Protein AF-A0A8J9SLB1-F1 (afdb_monomer_lite)

Foldseek 3Di:
DDDDDDDDPPVVVVVVVVVPVPPDDDPDPPPDPDDDDFDDDPVPVVVSVVVSVVVCVVVCVVVVVVVVVDDDDPVVVVVVVVVVVVVVVVVVVVVVVVVVVVVVVVVVD

Sequence (109 aa):
MLHVRRQLPALLARLESSLTASTAQAWETVQKREKITVPVIHNQVDKAMKTLSRKLVAGQMLKEWKKRAYFVRPAEQRVLDQKETEKRLAKKRFKATMNAIMARRAQGY

Structure (mmCIF, N/CA/C/O backbone):
data_AF-A0A8J9SLB1-F1
#
_entry.id   AF-A0A8J9SLB1-F1
#
loop_
_atom_site.group_PDB
_atom_site.id
_atom_site.type_symbol
_atom_site.label_atom_id
_atom_site.label_alt_id
_atom_site.label_comp_id
_atom_site.label_asym_id
_atom_site.label_entity_id
_atom_site.label_seq_id
_atom_site.pdbx_PDB_ins_code
_atom_site.Cartn_x
_atom_site.Cartn_y
_atom_site.Cartn_z
_atom_site.occupancy
_atom_site.B_iso_or_equiv
_atom_site.auth_seq_id
_atom_site.auth_comp_id
_atom_site.auth_asym_id
_atom_site.auth_atom_id
_atom_site.pdbx_PDB_model_num
ATOM 1 N N . MET A 1 1 ? 77.945 1.978 28.311 1.00 41.47 1 MET A N 1
ATOM 2 C CA . MET A 1 1 ? 77.444 0.954 27.373 1.00 41.47 1 MET A CA 1
ATOM 3 C C . MET A 1 1 ? 76.209 1.508 26.684 1.00 41.47 1 MET A C 1
ATOM 5 O O . MET A 1 1 ? 75.267 1.893 27.359 1.00 41.47 1 MET A O 1
ATOM 9 N N . LEU A 1 2 ? 76.306 1.675 25.365 1.00 51.19 2 LEU A N 1
ATOM 10 C CA . LEU A 1 2 ? 75.262 2.173 24.462 1.00 51.19 2 LEU A CA 1
ATOM 11 C C . LEU A 1 2 ? 74.242 1.056 24.158 1.00 51.19 2 LEU A C 1
ATOM 13 O O . LEU A 1 2 ? 74.470 -0.079 24.568 1.00 51.19 2 LEU A O 1
ATOM 17 N N . HIS A 1 3 ? 73.213 1.381 23.361 1.00 51.66 3 HIS A N 1
ATOM 18 C CA . HIS A 1 3 ? 72.069 0.555 22.915 1.00 51.66 3 HIS A CA 1
ATOM 19 C C . HIS A 1 3 ? 70.954 0.545 23.976 1.00 51.66 3 HIS A C 1
ATOM 21 O O . HIS A 1 3 ? 71.130 -0.005 25.046 1.00 51.66 3 HIS A O 1
ATOM 27 N N . VAL A 1 4 ? 69.822 1.235 23.803 1.00 54.81 4 VAL A N 1
ATOM 28 C CA . VAL A 1 4 ? 68.747 0.850 22.877 1.00 54.81 4 VAL A CA 1
ATOM 29 C C . VAL A 1 4 ? 68.005 2.101 22.372 1.00 54.81 4 VAL A C 1
ATOM 31 O O . VAL A 1 4 ? 67.021 2.557 22.944 1.00 54.81 4 VAL A O 1
ATOM 34 N N . ARG A 1 5 ? 68.462 2.668 21.253 1.00 56.09 5 ARG A N 1
ATOM 35 C CA . ARG A 1 5 ? 67.586 3.385 20.312 1.00 56.09 5 ARG A CA 1
ATOM 36 C C . ARG A 1 5 ? 67.312 2.415 19.170 1.00 56.09 5 ARG A C 1
ATOM 38 O O . ARG A 1 5 ? 68.269 1.810 18.697 1.00 56.09 5 ARG A O 1
ATOM 45 N N . ARG A 1 6 ? 66.057 2.373 18.702 1.00 56.69 6 ARG A N 1
ATOM 46 C CA . ARG A 1 6 ? 65.532 1.768 17.449 1.00 56.69 6 ARG A CA 1
ATOM 47 C C . ARG A 1 6 ? 64.540 0.624 17.673 1.00 56.69 6 ARG A C 1
ATOM 49 O O . ARG A 1 6 ? 64.841 -0.515 17.355 1.00 56.69 6 ARG A O 1
ATOM 56 N N . GLN A 1 7 ? 63.321 0.952 18.094 1.00 53.72 7 GLN A N 1
ATOM 57 C CA . GLN A 1 7 ? 62.123 0.198 17.693 1.00 53.72 7 GLN A CA 1
ATOM 58 C C . GLN A 1 7 ? 60.931 1.155 17.549 1.00 53.72 7 GLN A C 1
ATOM 60 O O . GLN A 1 7 ? 59.961 1.078 18.287 1.00 53.72 7 GLN A O 1
ATOM 65 N N . LEU A 1 8 ? 61.021 2.116 16.626 1.00 56.38 8 LEU A N 1
ATOM 66 C CA . LEU A 1 8 ? 59.887 2.973 16.249 1.00 56.38 8 LEU A CA 1
ATOM 67 C C . LEU A 1 8 ? 59.505 3.006 14.746 1.00 56.38 8 LEU A C 1
ATOM 69 O O . LEU A 1 8 ? 58.616 3.785 14.425 1.00 56.38 8 LEU A O 1
ATOM 73 N N . PRO A 1 9 ? 60.050 2.193 13.807 1.00 57.16 9 PRO A N 1
ATOM 74 C CA . PRO A 1 9 ? 59.539 2.215 12.428 1.00 57.16 9 PRO A CA 1
ATOM 75 C C . PRO A 1 9 ? 58.468 1.147 12.125 1.00 57.16 9 PRO A C 1
ATOM 77 O O . PRO A 1 9 ? 57.661 1.334 11.222 1.00 57.16 9 PRO A O 1
ATOM 80 N N . ALA A 1 10 ? 58.408 0.033 12.868 1.00 55.78 10 ALA A N 1
ATOM 81 C CA . ALA A 1 10 ? 57.552 -1.106 12.497 1.00 55.78 10 ALA A CA 1
ATOM 82 C C . ALA A 1 10 ? 56.058 -0.913 12.828 1.00 55.78 10 ALA A C 1
ATOM 84 O O . ALA A 1 10 ? 55.194 -1.447 12.135 1.00 55.78 10 ALA A O 1
ATOM 85 N N . LEU A 1 11 ? 55.742 -0.141 13.874 1.00 52.75 11 LEU A N 1
ATOM 86 C CA . LEU A 1 11 ?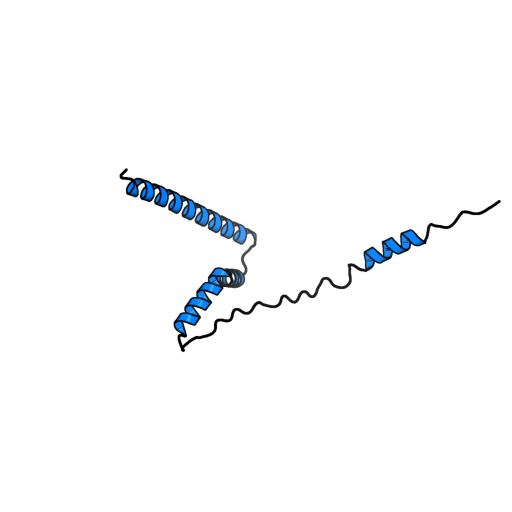 54.354 0.109 14.283 1.00 52.75 11 LEU A CA 1
ATOM 87 C C . LEU A 1 11 ? 53.648 1.130 13.380 1.00 52.75 11 LEU A C 1
ATOM 89 O O . LEU A 1 11 ? 52.446 1.011 13.162 1.00 52.75 11 LEU A O 1
ATOM 93 N N . LEU A 1 12 ? 54.392 2.080 12.805 1.00 54.31 12 LEU A N 1
ATOM 94 C CA . LEU A 1 12 ? 53.841 3.082 11.887 1.00 54.31 12 LEU A CA 1
ATOM 95 C C . LEU A 1 12 ? 53.527 2.482 10.507 1.00 54.31 12 LEU A C 1
ATOM 97 O O . LEU A 1 12 ? 52.450 2.723 9.972 1.00 54.31 12 LEU A O 1
ATOM 101 N N . ALA A 1 13 ? 54.372 1.581 9.993 1.00 55.34 13 ALA A N 1
ATOM 102 C CA . ALA A 1 13 ? 54.118 0.890 8.721 1.00 55.34 13 ALA A CA 1
ATOM 103 C C . ALA A 1 13 ? 52.859 -0.009 8.747 1.00 55.34 13 ALA A C 1
ATOM 105 O O . ALA A 1 13 ? 52.192 -0.217 7.729 1.00 55.34 13 ALA A O 1
ATOM 106 N N . ARG A 1 14 ? 52.491 -0.532 9.925 1.00 53.44 14 ARG A N 1
ATOM 107 C CA . ARG A 1 14 ? 51.278 -1.347 10.113 1.00 53.44 14 ARG A CA 1
ATOM 108 C C . ARG A 1 14 ? 49.995 -0.507 10.181 1.00 53.44 14 ARG A C 1
ATOM 110 O O . ARG A 1 14 ? 48.919 -1.027 9.901 1.00 53.44 14 ARG A O 1
ATOM 117 N N . LEU A 1 15 ? 50.106 0.775 10.536 1.00 53.88 15 LEU A N 1
ATOM 118 C CA . LEU A 1 15 ? 48.989 1.725 10.529 1.00 53.88 15 LEU A CA 1
ATOM 119 C C . LEU A 1 15 ? 48.732 2.301 9.129 1.00 53.88 15 LEU A C 1
ATOM 121 O O . LEU A 1 15 ? 47.583 2.516 8.762 1.00 53.88 15 LEU A O 1
ATOM 125 N N . GLU A 1 16 ? 49.767 2.487 8.310 1.00 54.00 16 GLU A N 1
ATOM 126 C CA . GLU A 1 16 ? 49.607 3.008 6.940 1.00 54.00 16 GLU A CA 1
ATOM 127 C C . GLU A 1 16 ? 49.048 1.961 5.956 1.00 54.00 16 GLU A C 1
ATOM 129 O O . GLU A 1 16 ? 48.289 2.283 5.036 1.00 54.00 16 GLU A O 1
ATOM 134 N N . SER A 1 17 ? 49.351 0.680 6.179 1.00 55.78 17 SER A N 1
ATOM 135 C CA . SER A 1 17 ? 48.858 -0.430 5.348 1.00 55.78 17 SER A CA 1
ATOM 136 C C . SER A 1 17 ? 47.380 -0.772 5.581 1.00 55.78 17 SER A C 1
ATOM 138 O O . SER A 1 17 ? 46.719 -1.273 4.674 1.00 55.78 17 SER A O 1
ATOM 140 N N . SER A 1 18 ? 46.818 -0.464 6.755 1.00 54.16 18 SER A N 1
ATOM 141 C CA . SER A 1 18 ? 45.385 -0.668 7.026 1.00 54.16 18 SER A CA 1
ATOM 142 C C . SER A 1 18 ? 44.502 0.457 6.473 1.00 54.16 18 SER A C 1
ATOM 144 O O . SER A 1 18 ? 43.332 0.221 6.174 1.00 54.16 18 SER A O 1
ATOM 146 N N . LEU A 1 19 ? 45.056 1.659 6.280 1.00 54.94 19 LEU A N 1
ATOM 147 C CA . LEU A 1 19 ? 44.336 2.811 5.724 1.00 54.94 19 LEU A CA 1
ATOM 148 C C . LEU A 1 19 ? 44.215 2.762 4.193 1.00 54.94 19 LEU A C 1
ATOM 150 O O . LEU A 1 19 ? 43.253 3.290 3.639 1.00 54.94 19 LEU A O 1
ATOM 154 N N . THR A 1 20 ? 45.146 2.101 3.502 1.00 55.53 20 THR A N 1
ATOM 155 C CA . THR A 1 20 ? 45.168 2.016 2.029 1.00 55.53 20 THR A CA 1
ATOM 156 C C . THR A 1 20 ? 44.416 0.808 1.460 1.00 55.53 20 THR A C 1
ATOM 158 O O . THR A 1 20 ? 44.026 0.828 0.297 1.00 55.53 20 THR A O 1
ATOM 161 N N . ALA A 1 21 ? 44.125 -0.217 2.269 1.00 53.88 21 ALA A N 1
ATOM 162 C CA . ALA A 1 21 ? 43.395 -1.408 1.817 1.00 53.88 21 ALA A CA 1
ATOM 163 C C . ALA A 1 21 ? 41.877 -1.186 1.618 1.00 53.88 21 ALA A C 1
ATOM 165 O O . ALA A 1 21 ? 41.206 -2.022 1.018 1.00 53.88 21 ALA A O 1
ATOM 166 N N . SER A 1 22 ? 41.321 -0.072 2.109 1.00 54.19 22 SER A N 1
ATOM 167 C CA . SER A 1 22 ? 39.869 0.188 2.106 1.00 54.19 22 SER A CA 1
ATOM 168 C C . SER A 1 22 ? 39.365 0.935 0.858 1.00 54.19 22 SER A C 1
ATOM 170 O O . SER A 1 22 ? 38.169 0.955 0.574 1.00 54.19 22 SER A O 1
ATOM 172 N N . THR A 1 23 ? 40.251 1.544 0.066 1.00 57.09 23 THR A N 1
ATOM 173 C CA . THR A 1 23 ? 39.853 2.462 -1.018 1.00 57.09 23 THR A CA 1
ATOM 174 C C . THR A 1 23 ? 39.656 1.812 -2.391 1.00 57.09 23 THR A C 1
ATOM 176 O O . THR A 1 23 ? 39.178 2.486 -3.301 1.00 57.09 23 THR A O 1
ATOM 179 N N . ALA A 1 24 ? 39.967 0.525 -2.580 1.00 53.75 24 ALA A N 1
ATOM 180 C CA . ALA A 1 24 ? 40.091 -0.032 -3.932 1.00 53.75 24 ALA A CA 1
ATOM 181 C C . ALA A 1 24 ? 38.847 -0.724 -4.531 1.00 53.75 24 ALA A C 1
ATOM 183 O O . ALA A 1 24 ? 38.860 -0.977 -5.732 1.00 53.75 24 ALA A O 1
ATOM 184 N N . GLN A 1 25 ? 37.764 -1.023 -3.794 1.00 56.75 25 GLN A N 1
ATOM 185 C CA . GLN A 1 25 ? 36.694 -1.889 -4.352 1.00 56.75 25 GLN A CA 1
ATOM 186 C C . GLN A 1 25 ? 35.266 -1.649 -3.821 1.00 56.75 25 GLN A C 1
ATOM 188 O O . GLN A 1 25 ? 34.494 -2.584 -3.632 1.00 56.75 25 GLN A O 1
ATOM 193 N N . ALA A 1 26 ? 34.856 -0.398 -3.605 1.00 53.53 26 ALA A N 1
ATOM 194 C CA . ALA A 1 26 ? 33.509 -0.111 -3.087 1.00 53.53 26 ALA A CA 1
ATOM 195 C C . ALA A 1 26 ? 32.388 0.022 -4.147 1.00 53.53 26 ALA A C 1
ATOM 197 O O . ALA A 1 26 ? 31.238 0.235 -3.765 1.00 53.53 26 ALA A O 1
ATOM 198 N N . TRP A 1 27 ? 32.662 -0.067 -5.457 1.00 66.25 27 TRP A N 1
ATOM 199 C CA . TRP A 1 27 ? 31.712 0.438 -6.469 1.00 66.25 27 TRP A CA 1
ATOM 200 C C . TRP A 1 27 ? 30.999 -0.592 -7.363 1.00 66.25 27 TRP A C 1
ATOM 202 O O . TRP A 1 27 ? 30.109 -0.195 -8.109 1.00 66.25 27 TRP A O 1
ATOM 212 N N . GLU A 1 28 ? 31.248 -1.899 -7.247 1.00 58.62 28 GLU A N 1
ATOM 213 C CA . GLU A 1 28 ? 30.539 -2.896 -8.075 1.00 58.62 28 GLU A CA 1
ATOM 214 C C . GLU A 1 28 ? 29.724 -3.892 -7.252 1.00 58.62 28 GLU A C 1
ATOM 216 O O . GLU A 1 28 ? 29.946 -5.099 -7.267 1.00 58.62 28 GLU A O 1
ATOM 221 N N . THR A 1 29 ? 28.689 -3.401 -6.573 1.00 64.44 29 THR A N 1
ATOM 222 C CA . THR A 1 29 ? 27.539 -4.265 -6.277 1.00 64.44 29 THR A CA 1
ATOM 223 C C . THR A 1 29 ? 26.525 -4.110 -7.402 1.00 64.44 29 THR A C 1
ATOM 225 O O . THR A 1 29 ? 25.553 -3.363 -7.306 1.00 64.44 29 THR A O 1
ATOM 228 N N . VAL A 1 30 ? 26.745 -4.821 -8.514 1.00 62.91 30 VAL A N 1
ATOM 229 C CA . VAL A 1 30 ? 25.700 -5.003 -9.530 1.00 62.91 30 VAL A CA 1
ATOM 230 C C . VAL A 1 30 ? 24.577 -5.792 -8.863 1.00 62.91 30 VAL A C 1
ATOM 232 O O . VAL A 1 30 ? 24.624 -7.018 -8.771 1.00 62.91 30 VAL A O 1
ATOM 235 N N . GLN A 1 31 ? 23.581 -5.086 -8.326 1.00 66.31 31 GLN A N 1
ATOM 236 C CA . GLN A 1 31 ? 22.448 -5.726 -7.674 1.00 66.31 31 GLN A CA 1
ATOM 237 C C . GLN A 1 31 ? 21.739 -6.625 -8.687 1.00 66.31 31 GLN A C 1
ATOM 239 O O . GLN A 1 31 ? 21.135 -6.162 -9.661 1.00 66.31 31 GLN A O 1
ATOM 244 N N . LYS A 1 32 ? 21.842 -7.937 -8.471 1.00 66.31 32 LYS A N 1
ATOM 245 C CA . LYS A 1 32 ? 21.182 -8.949 -9.288 1.00 66.31 32 LYS A CA 1
ATOM 246 C C . LYS A 1 32 ? 19.676 -8.724 -9.167 1.00 66.31 32 LYS A C 1
ATOM 248 O O . LYS A 1 32 ? 19.099 -8.953 -8.112 1.00 66.31 32 LYS A O 1
ATOM 253 N N . ARG A 1 33 ? 19.040 -8.241 -10.240 1.00 65.38 33 ARG A N 1
ATOM 254 C CA . ARG A 1 33 ? 17.584 -8.033 -10.268 1.00 65.38 33 ARG A CA 1
ATOM 255 C C . ARG A 1 33 ? 16.897 -9.373 -10.007 1.00 65.38 33 ARG A C 1
ATOM 257 O O . ARG A 1 33 ? 16.996 -10.281 -10.835 1.00 65.38 33 ARG A O 1
ATOM 264 N N . GLU A 1 34 ? 16.218 -9.496 -8.872 1.00 75.56 34 GLU A N 1
ATOM 265 C CA . GLU A 1 34 ? 15.415 -10.674 -8.560 1.00 75.56 34 GLU A CA 1
ATOM 266 C C . GLU A 1 34 ? 14.296 -10.807 -9.600 1.00 75.56 34 GLU A C 1
ATOM 268 O O . GLU A 1 34 ? 13.474 -9.906 -9.787 1.00 75.56 34 GLU A O 1
ATOM 273 N N . LYS A 1 35 ? 14.294 -11.919 -10.341 1.00 81.56 35 LYS A N 1
ATOM 274 C CA . LYS A 1 35 ? 13.266 -12.214 -11.343 1.00 81.56 35 LYS A CA 1
ATOM 275 C C . LYS A 1 35 ? 12.138 -12.987 -10.667 1.00 81.56 35 LYS A C 1
ATOM 277 O O . LYS A 1 35 ? 12.369 -14.061 -10.117 1.00 81.56 35 LYS A O 1
ATOM 282 N N . ILE A 1 36 ? 10.916 -12.462 -10.734 1.00 84.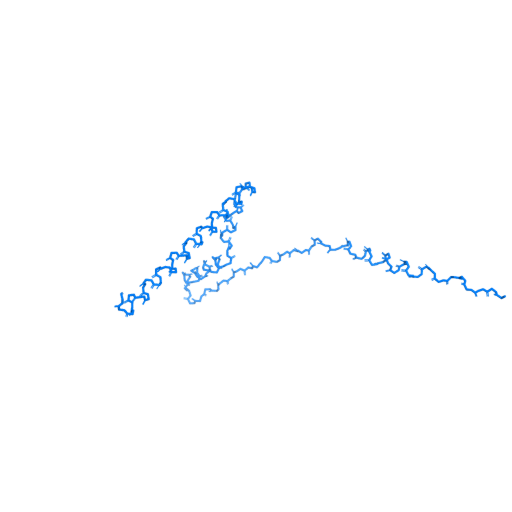62 36 ILE A N 1
ATOM 283 C CA . ILE A 1 36 ? 9.726 -13.162 -10.243 1.00 84.62 36 ILE A CA 1
ATOM 284 C C . ILE A 1 36 ? 9.166 -14.011 -11.381 1.00 84.62 36 ILE A C 1
ATOM 286 O O . ILE A 1 36 ? 8.597 -13.484 -12.334 1.00 84.62 36 ILE A O 1
ATOM 290 N N . THR A 1 37 ? 9.285 -15.329 -11.244 1.00 88.69 37 THR A N 1
ATOM 291 C CA . THR A 1 37 ? 8.722 -16.299 -12.189 1.00 88.69 37 THR A CA 1
ATOM 292 C C . THR A 1 37 ? 7.580 -17.067 -11.525 1.00 88.69 37 THR A C 1
ATOM 294 O O . THR A 1 37 ? 7.646 -17.427 -10.344 1.00 88.69 37 THR A O 1
ATOM 297 N N . VAL A 1 38 ? 6.503 -17.314 -12.271 1.00 90.19 38 VAL A N 1
ATOM 298 C CA . VAL A 1 38 ? 5.388 -18.171 -11.847 1.00 90.19 38 VAL A CA 1
ATOM 299 C C . VAL A 1 38 ? 5.156 -19.209 -12.944 1.00 90.19 38 VAL A C 1
ATOM 301 O O . VAL A 1 38 ? 4.830 -18.808 -14.061 1.00 90.19 38 VAL A O 1
ATOM 304 N N . PRO A 1 39 ? 5.332 -20.514 -12.667 1.00 91.31 39 PRO A N 1
ATOM 305 C CA . PRO A 1 39 ? 5.047 -21.546 -13.654 1.00 91.31 39 PRO A CA 1
ATOM 306 C C . PRO A 1 39 ? 3.539 -21.637 -13.909 1.00 91.31 39 PRO A C 1
ATOM 308 O O . PRO A 1 39 ? 2.729 -21.541 -12.980 1.00 91.31 39 PRO A O 1
ATOM 311 N N . VAL A 1 40 ? 3.165 -21.843 -15.171 1.00 94.69 40 VAL A N 1
ATOM 312 C CA . VAL A 1 40 ? 1.785 -22.152 -15.554 1.00 94.69 40 VAL A CA 1
ATOM 313 C C . VAL A 1 40 ? 1.591 -23.656 -15.406 1.00 94.69 40 VAL A C 1
ATOM 315 O O . VAL A 1 40 ? 2.262 -24.439 -16.069 1.00 94.69 40 VAL A O 1
ATOM 318 N N . ILE A 1 41 ? 0.685 -24.060 -14.519 1.00 92.56 41 ILE A N 1
ATOM 319 C CA . ILE A 1 41 ? 0.396 -25.472 -14.245 1.00 92.56 41 ILE A CA 1
ATOM 320 C C . ILE A 1 41 ? -0.960 -25.810 -14.874 1.00 92.56 41 ILE A C 1
ATOM 322 O O . ILE A 1 41 ? -1.915 -25.047 -14.713 1.00 92.56 41 ILE A O 1
ATOM 326 N N . HIS A 1 42 ? -1.048 -26.940 -15.581 1.00 92.50 42 HIS A N 1
ATOM 327 C CA . HIS A 1 42 ? -2.281 -27.433 -16.217 1.00 92.50 42 HIS A CA 1
ATOM 328 C C . HIS A 1 42 ? -2.942 -26.425 -17.181 1.00 92.50 42 HIS A C 1
ATOM 330 O O . HIS A 1 42 ? -4.163 -26.295 -17.191 1.00 92.50 42 HIS A O 1
ATOM 336 N N . ASN A 1 43 ? -2.151 -25.654 -17.941 1.00 90.31 43 ASN A N 1
ATOM 337 C CA . ASN A 1 43 ? -2.627 -24.582 -18.836 1.00 90.31 43 ASN A CA 1
ATOM 338 C C . ASN A 1 43 ? -3.518 -23.512 -18.171 1.00 90.31 43 ASN A C 1
ATOM 340 O O . ASN A 1 43 ? -4.185 -22.737 -18.852 1.00 90.31 43 ASN A O 1
ATOM 344 N N . GLN A 1 44 ? -3.506 -23.403 -16.839 1.00 93.81 44 GLN A N 1
ATOM 345 C CA . GLN A 1 44 ? -4.288 -22.397 -16.118 1.00 93.81 44 GLN A CA 1
ATOM 346 C C . GLN A 1 44 ? -3.556 -21.051 -16.090 1.00 93.81 44 GLN A C 1
ATOM 348 O O . GLN A 1 44 ? -3.024 -20.624 -15.058 1.00 93.81 44 GLN A O 1
ATOM 353 N N . VAL A 1 45 ? -3.538 -20.368 -17.234 1.00 93.19 45 VAL A N 1
ATOM 354 C CA . VAL A 1 45 ? -2.852 -19.079 -17.412 1.00 93.19 45 VAL A CA 1
ATOM 355 C C . VAL A 1 45 ? -3.425 -18.013 -16.477 1.00 93.19 45 VAL A C 1
ATOM 357 O O . VAL A 1 45 ? -2.671 -17.349 -15.768 1.00 93.19 45 VAL A O 1
ATOM 360 N N . ASP A 1 46 ? -4.750 -17.913 -16.359 1.00 94.31 46 ASP A N 1
ATOM 361 C CA . ASP A 1 46 ? -5.397 -16.906 -15.506 1.00 94.31 46 ASP A CA 1
ATOM 362 C C . ASP A 1 46 ? -5.001 -17.034 -14.033 1.00 94.31 46 ASP A C 1
ATOM 364 O O . ASP A 1 46 ? -4.802 -16.044 -13.321 1.00 94.31 46 ASP A O 1
ATOM 368 N N . LYS A 1 47 ? -4.857 -18.273 -13.552 1.00 93.50 47 LYS A N 1
ATOM 369 C CA . LYS A 1 47 ? -4.453 -18.552 -12.172 1.00 93.50 47 LYS A CA 1
ATOM 370 C C . LYS A 1 47 ? -2.992 -18.177 -11.941 1.00 93.50 47 LYS A C 1
ATOM 372 O O . LYS A 1 47 ? -2.669 -17.607 -10.890 1.00 93.50 47 LYS A O 1
ATOM 377 N N . ALA A 1 48 ? -2.126 -18.457 -12.912 1.00 93.81 48 ALA A N 1
ATOM 378 C CA . ALA A 1 48 ? -0.730 -18.041 -12.879 1.00 93.81 48 ALA A CA 1
ATOM 379 C C . ALA A 1 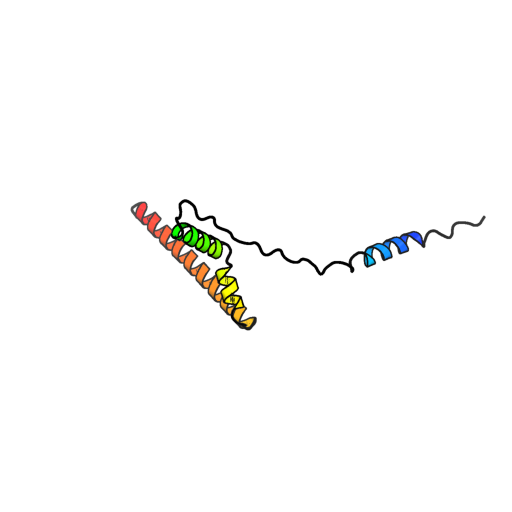48 ? -0.616 -16.508 -12.882 1.00 93.81 48 ALA A C 1
ATOM 381 O O . ALA A 1 48 ? 0.054 -15.954 -12.010 1.00 93.81 48 ALA A O 1
ATOM 382 N N . MET A 1 49 ? -1.370 -15.820 -13.745 1.00 93.94 49 MET A N 1
ATOM 383 C CA . MET A 1 49 ? -1.407 -14.356 -13.816 1.00 93.94 49 MET A CA 1
ATOM 384 C C . MET A 1 49 ? -1.901 -13.725 -12.512 1.00 93.94 49 MET A C 1
ATOM 386 O O . MET A 1 49 ? -1.226 -12.860 -11.958 1.00 93.94 49 MET A O 1
ATOM 390 N N . LYS A 1 50 ? -3.006 -14.213 -11.931 1.00 94.25 50 LYS A N 1
ATOM 391 C CA . LYS A 1 50 ? -3.491 -13.744 -10.616 1.00 94.25 50 LYS A CA 1
ATOM 392 C C . LYS A 1 50 ? -2.443 -13.925 -9.518 1.00 94.25 50 LYS A C 1
ATOM 394 O O . LYS A 1 50 ? -2.306 -13.087 -8.626 1.00 94.25 50 LYS A O 1
ATOM 399 N N . THR A 1 51 ? -1.706 -15.031 -9.560 1.00 93.44 51 THR A N 1
ATOM 400 C CA . THR A 1 51 ? -0.652 -15.324 -8.584 1.00 93.44 51 THR A CA 1
ATOM 401 C C . THR A 1 51 ? 0.548 -14.407 -8.772 1.00 93.44 51 THR A C 1
ATOM 403 O O . THR A 1 51 ? 1.059 -13.879 -7.785 1.00 93.44 51 THR A O 1
ATOM 406 N N . LEU A 1 52 ? 0.945 -14.150 -10.017 1.00 92.38 52 LEU A N 1
ATOM 407 C CA . LEU A 1 52 ? 1.981 -13.183 -10.352 1.00 92.38 52 LEU A CA 1
ATOM 408 C C . LEU A 1 52 ? 1.597 -11.778 -9.874 1.00 92.38 52 LEU A C 1
ATOM 410 O O . LEU A 1 52 ? 2.372 -11.156 -9.153 1.00 92.38 52 LEU A O 1
ATOM 414 N N . SER A 1 53 ? 0.378 -11.312 -10.165 1.00 91.19 53 SER A N 1
ATOM 415 C CA . SER A 1 53 ? -0.113 -10.011 -9.695 1.00 91.19 53 SER A CA 1
ATOM 416 C C . SER A 1 53 ? -0.076 -9.898 -8.170 1.00 91.19 53 SER A C 1
ATOM 418 O O . SER A 1 53 ? 0.386 -8.887 -7.646 1.00 91.19 53 SER A O 1
ATOM 420 N N . ARG A 1 54 ? -0.491 -10.941 -7.434 1.00 91.50 54 ARG A N 1
ATOM 421 C CA . ARG A 1 54 ? -0.386 -10.958 -5.964 1.00 91.50 54 ARG A CA 1
ATOM 422 C C . ARG A 1 54 ? 1.059 -10.856 -5.481 1.00 91.50 54 ARG A C 1
ATOM 424 O O . ARG A 1 54 ? 1.318 -10.073 -4.572 1.00 91.50 54 ARG A O 1
ATOM 431 N N . LYS A 1 55 ? 1.992 -11.601 -6.087 1.00 90.12 55 LYS A N 1
ATOM 432 C CA . LYS A 1 55 ? 3.424 -11.530 -5.747 1.00 90.12 55 LYS A CA 1
ATOM 433 C C . LYS A 1 55 ? 3.998 -10.131 -6.009 1.00 90.12 55 LYS A C 1
ATOM 435 O O . LYS A 1 55 ? 4.698 -9.599 -5.155 1.00 90.12 55 LYS A O 1
ATOM 440 N N . LEU A 1 56 ? 3.634 -9.504 -7.130 1.00 88.88 56 LEU A N 1
ATOM 441 C CA . LEU A 1 56 ? 4.057 -8.140 -7.476 1.00 88.88 56 LEU A CA 1
ATOM 442 C C . LEU A 1 56 ? 3.511 -7.078 -6.510 1.00 88.88 56 LEU A C 1
ATOM 444 O O . LEU A 1 56 ? 4.211 -6.122 -6.178 1.00 88.88 56 LEU A O 1
ATOM 448 N N . VAL A 1 57 ? 2.268 -7.239 -6.049 1.00 89.00 57 VAL A N 1
ATOM 449 C CA . VAL A 1 57 ? 1.673 -6.359 -5.031 1.00 89.00 57 VAL A CA 1
ATOM 450 C C . VAL A 1 57 ? 2.346 -6.565 -3.673 1.00 89.00 57 VAL A C 1
ATOM 452 O O . VAL A 1 57 ? 2.668 -5.583 -3.006 1.00 89.00 57 VAL A O 1
ATOM 455 N N . ALA A 1 58 ? 2.588 -7.818 -3.274 1.00 87.38 58 ALA A N 1
ATOM 456 C CA . ALA A 1 58 ? 3.246 -8.151 -2.011 1.00 87.38 58 ALA A CA 1
ATOM 457 C C . ALA A 1 58 ? 4.669 -7.575 -1.936 1.00 87.38 58 ALA A C 1
ATOM 459 O O . ALA A 1 58 ? 5.034 -6.994 -0.918 1.00 87.38 58 ALA A O 1
ATOM 460 N N . GLY A 1 59 ? 5.426 -7.649 -3.034 1.00 84.31 59 GLY A N 1
ATOM 461 C CA . GLY A 1 59 ? 6.762 -7.058 -3.143 1.00 84.31 59 GLY A CA 1
ATOM 462 C C . GLY A 1 59 ? 6.786 -5.537 -3.335 1.00 84.31 59 GLY A C 1
ATOM 463 O O . GLY A 1 59 ? 7.838 -4.997 -3.640 1.00 84.31 59 GLY A O 1
ATOM 464 N N . GLN A 1 60 ? 5.644 -4.841 -3.246 1.00 82.50 60 GLN A N 1
ATOM 465 C CA . GLN A 1 60 ? 5.484 -3.392 -3.485 1.00 82.50 60 GLN A CA 1
ATOM 466 C C . GLN A 1 60 ? 6.010 -2.854 -4.833 1.00 82.50 60 GLN A C 1
ATOM 468 O O . GLN A 1 60 ? 5.930 -1.649 -5.084 1.00 82.50 60 GLN A O 1
ATOM 473 N N . MET A 1 61 ? 6.436 -3.724 -5.753 1.00 80.62 61 MET A N 1
ATOM 474 C CA . MET A 1 61 ? 7.081 -3.346 -7.013 1.00 80.62 61 MET A CA 1
ATOM 475 C C . MET A 1 61 ? 6.193 -2.450 -7.875 1.00 80.62 61 MET A C 1
ATOM 477 O O . MET A 1 61 ? 6.652 -1.448 -8.413 1.00 80.62 61 MET A O 1
ATOM 481 N N . LEU A 1 62 ? 4.890 -2.746 -7.944 1.00 83.25 62 LEU A N 1
ATOM 482 C CA . LEU A 1 62 ? 3.943 -1.928 -8.712 1.00 83.25 62 LEU A CA 1
ATOM 483 C C . LEU A 1 62 ? 3.839 -0.493 -8.183 1.00 83.25 62 LEU A C 1
ATOM 485 O O . LEU A 1 62 ? 3.624 0.439 -8.956 1.00 83.25 62 LEU A O 1
ATOM 489 N N . LYS A 1 63 ? 3.969 -0.303 -6.867 1.00 86.00 63 LYS A N 1
ATOM 490 C CA . LYS A 1 63 ? 3.916 1.024 -6.251 1.00 86.00 63 LYS A CA 1
ATOM 491 C C . LYS A 1 63 ? 5.204 1.789 -6.529 1.00 86.00 63 LYS A C 1
ATOM 493 O O . LYS A 1 63 ? 5.144 2.972 -6.852 1.00 86.00 63 LYS A O 1
ATOM 498 N N . GLU A 1 64 ? 6.345 1.114 -6.450 1.00 86.69 64 GLU A N 1
ATOM 499 C CA . GLU A 1 64 ? 7.635 1.711 -6.784 1.00 86.69 64 GLU A CA 1
ATOM 500 C C . GLU A 1 64 ? 7.731 2.103 -8.253 1.00 86.69 64 GLU A C 1
ATOM 502 O O . GLU A 1 64 ? 8.152 3.214 -8.549 1.00 86.69 64 GLU A O 1
ATOM 507 N N . TRP A 1 65 ? 7.293 1.243 -9.174 1.00 87.19 65 TRP A N 1
ATOM 508 C CA . TRP A 1 65 ? 7.289 1.563 -10.602 1.00 87.19 65 TRP A CA 1
ATOM 509 C C . TRP A 1 65 ? 6.428 2.787 -10.905 1.00 87.19 65 TRP A C 1
ATOM 511 O O . TRP A 1 65 ? 6.857 3.660 -11.651 1.00 87.19 65 TRP A O 1
ATOM 521 N N . LYS A 1 66 ? 5.264 2.915 -10.254 1.00 87.62 66 LYS A N 1
ATOM 522 C CA . LYS A 1 66 ? 4.431 4.122 -10.356 1.00 87.62 66 LYS A CA 1
ATOM 523 C C . LYS A 1 66 ? 5.120 5.364 -9.791 1.00 87.62 66 LYS A C 1
ATOM 525 O O . LYS A 1 66 ? 5.042 6.416 -10.411 1.00 87.62 66 LYS A O 1
ATOM 530 N N . LYS A 1 67 ? 5.803 5.253 -8.645 1.00 87.75 67 LYS A N 1
ATOM 531 C CA . LYS A 1 67 ? 6.573 6.368 -8.064 1.00 87.75 67 LYS A CA 1
ATOM 532 C C . LYS A 1 67 ? 7.747 6.788 -8.956 1.00 87.75 67 LYS A C 1
ATOM 534 O O . LYS A 1 67 ? 8.044 7.968 -9.029 1.00 87.75 67 LYS A O 1
ATOM 539 N N . ARG A 1 68 ? 8.404 5.838 -9.629 1.00 88.38 68 ARG A N 1
ATOM 540 C CA . ARG A 1 68 ? 9.549 6.093 -10.521 1.00 88.38 68 ARG A CA 1
ATOM 541 C C . ARG A 1 68 ? 9.147 6.599 -11.908 1.00 88.38 68 ARG A C 1
ATOM 543 O O . ARG A 1 68 ? 10.010 7.088 -12.623 1.00 88.38 68 ARG A O 1
ATOM 550 N N . ALA A 1 69 ? 7.876 6.471 -12.295 1.00 90.38 69 ALA A N 1
ATOM 551 C CA . ALA A 1 69 ? 7.403 6.885 -13.615 1.00 90.38 69 ALA A CA 1
ATOM 552 C C . ALA A 1 69 ? 7.520 8.402 -13.847 1.00 90.38 69 ALA A C 1
ATOM 554 O O . ALA A 1 69 ? 7.722 8.823 -14.981 1.00 90.38 69 ALA A O 1
ATOM 555 N N . TYR A 1 70 ? 7.423 9.211 -12.785 1.00 91.75 70 TYR A N 1
ATOM 556 C CA . TYR A 1 70 ? 7.497 10.669 -12.859 1.00 91.75 70 TYR A CA 1
ATOM 557 C C . TYR A 1 70 ? 8.392 11.219 -11.754 1.00 91.75 70 TYR A C 1
ATOM 559 O O . TYR A 1 70 ? 8.402 10.706 -10.635 1.00 91.75 70 TYR A O 1
ATOM 567 N N . PHE A 1 71 ? 9.121 12.291 -12.055 1.00 93.19 71 PHE A N 1
ATOM 568 C CA . PHE A 1 71 ? 9.864 13.012 -11.033 1.00 93.19 71 PHE A CA 1
ATOM 569 C C . PHE A 1 71 ? 8.899 13.800 -10.142 1.00 93.19 71 PHE A C 1
ATOM 571 O O . PHE A 1 71 ? 8.061 14.553 -10.632 1.00 93.19 71 PHE A O 1
ATOM 578 N N . VAL A 1 72 ? 9.045 13.640 -8.828 1.00 92.56 72 VAL A N 1
ATOM 579 C CA . VAL A 1 72 ? 8.300 14.386 -7.810 1.00 92.56 72 VAL A CA 1
ATOM 580 C C . VAL A 1 72 ? 9.309 15.067 -6.902 1.00 92.56 72 VAL A C 1
ATOM 582 O O . VAL A 1 72 ? 10.293 14.450 -6.480 1.00 92.56 72 VAL A O 1
ATOM 585 N N . ARG A 1 73 ? 9.075 16.340 -6.570 1.00 96.06 73 ARG A N 1
ATOM 586 C CA . ARG A 1 73 ? 9.985 17.087 -5.699 1.00 96.06 73 ARG A CA 1
ATOM 587 C C . ARG A 1 73 ? 10.063 16.406 -4.322 1.00 96.06 73 ARG A C 1
ATOM 589 O O . ARG A 1 73 ? 9.022 16.035 -3.779 1.00 96.06 73 ARG A O 1
ATOM 596 N N . PRO A 1 74 ? 11.239 16.318 -3.669 1.00 94.31 74 PRO A N 1
ATOM 597 C CA . PRO A 1 74 ? 11.361 15.641 -2.373 1.00 94.31 74 PRO A CA 1
ATOM 598 C C . PRO A 1 74 ? 10.410 16.173 -1.291 1.00 94.31 74 PRO A C 1
ATOM 600 O O . PRO A 1 74 ? 9.887 15.406 -0.487 1.00 94.31 74 PRO A O 1
ATOM 603 N N . ALA A 1 75 ? 10.150 17.484 -1.282 1.00 94.69 75 ALA A N 1
ATOM 604 C CA . ALA A 1 75 ? 9.199 18.092 -0.352 1.00 94.69 75 ALA A CA 1
ATOM 605 C C . ALA A 1 75 ? 7.762 17.585 -0.572 1.00 94.69 75 ALA A C 1
ATOM 607 O O . ALA A 1 75 ? 7.072 17.258 0.389 1.00 94.69 75 ALA A O 1
ATOM 608 N N . GLU A 1 76 ? 7.329 17.470 -1.826 1.00 94.19 76 GLU A N 1
ATOM 609 C CA . GLU A 1 76 ? 6.005 16.949 -2.182 1.00 94.19 76 GLU A CA 1
ATOM 610 C C . GLU A 1 76 ? 5.905 15.458 -1.867 1.00 94.19 76 GLU A C 1
ATOM 612 O O . GLU A 1 76 ? 4.902 15.007 -1.317 1.00 94.19 76 GLU A O 1
ATOM 617 N N . GLN A 1 77 ? 6.978 14.706 -2.120 1.00 93.62 77 GLN A N 1
ATOM 618 C CA . GLN A 1 77 ? 7.049 13.289 -1.785 1.00 93.62 77 GLN A CA 1
ATOM 619 C C . GLN A 1 77 ? 6.849 13.052 -0.279 1.00 93.62 77 GLN A C 1
ATOM 621 O O . GLN A 1 77 ? 6.074 12.172 0.093 1.00 93.62 77 GLN A O 1
ATOM 626 N N . ARG A 1 78 ? 7.453 13.880 0.589 1.00 94.75 78 ARG A N 1
ATOM 627 C CA . ARG A 1 78 ? 7.243 13.814 2.050 1.00 94.75 78 ARG A CA 1
ATOM 628 C C . ARG A 1 78 ? 5.784 14.051 2.436 1.00 94.75 78 ARG A C 1
ATOM 630 O O . ARG A 1 78 ? 5.247 13.310 3.255 1.00 94.75 78 ARG A O 1
ATOM 637 N N . VAL A 1 79 ? 5.130 15.039 1.822 1.00 96.31 79 VAL A N 1
ATOM 638 C CA . VAL A 1 79 ? 3.706 15.330 2.066 1.00 96.31 79 VAL A CA 1
ATOM 639 C C . VAL A 1 79 ? 2.823 14.163 1.620 1.00 96.31 79 VAL A C 1
ATOM 641 O O . VAL A 1 79 ? 1.886 13.790 2.325 1.00 96.31 79 VAL A O 1
ATOM 644 N N . LEU A 1 80 ? 3.114 13.557 0.466 1.00 92.56 80 LEU A N 1
ATOM 645 C CA . LEU A 1 80 ? 2.379 12.390 -0.025 1.00 92.56 80 LEU A CA 1
ATOM 646 C C . LEU A 1 80 ? 2.544 11.181 0.899 1.00 92.56 80 LEU A C 1
ATOM 648 O O . LEU A 1 80 ? 1.556 10.513 1.210 1.00 92.56 80 LEU A O 1
ATOM 652 N N . ASP A 1 81 ? 3.765 10.920 1.365 1.00 92.62 81 ASP A N 1
ATOM 653 C CA . ASP A 1 81 ? 4.039 9.810 2.274 1.00 92.62 81 ASP A CA 1
ATOM 654 C C . ASP A 1 81 ? 3.364 10.031 3.641 1.00 92.62 81 ASP A C 1
ATOM 656 O O . ASP A 1 81 ? 2.770 9.095 4.179 1.00 92.62 81 ASP A O 1
ATOM 660 N N . GLN A 1 82 ? 3.342 11.265 4.159 1.00 96.00 82 GLN A N 1
ATOM 661 C CA . GLN A 1 82 ? 2.599 11.611 5.376 1.00 96.00 82 GLN A CA 1
ATOM 662 C C . GLN A 1 82 ? 1.083 11.407 5.208 1.00 96.00 82 GLN A C 1
ATOM 664 O O . GLN A 1 82 ? 0.442 10.749 6.026 1.00 96.00 82 GLN A O 1
ATOM 669 N N . LYS A 1 83 ? 0.492 11.891 4.111 1.00 96.31 83 LYS A N 1
ATOM 670 C CA . LYS A 1 83 ? -0.936 11.662 3.829 1.00 96.31 83 LYS A CA 1
ATOM 671 C C . LYS A 1 83 ? -1.262 10.171 3.714 1.00 96.31 83 LYS A C 1
ATOM 673 O O . LYS A 1 83 ? -2.332 9.722 4.134 1.00 96.31 83 LYS A O 1
ATOM 678 N N . GLU A 1 84 ? -0.357 9.374 3.147 1.00 93.69 84 GLU A N 1
ATOM 679 C CA . GLU A 1 84 ? -0.539 7.928 3.051 1.00 93.69 84 GLU A CA 1
ATOM 680 C C . GLU A 1 84 ? -0.504 7.246 4.428 1.00 93.69 84 GLU A C 1
ATOM 682 O O . GLU A 1 84 ? -1.335 6.369 4.699 1.00 93.69 84 GLU A O 1
ATOM 687 N N . THR A 1 85 ? 0.428 7.632 5.305 1.00 94.38 85 THR A N 1
ATOM 688 C CA . THR A 1 85 ? 0.525 7.072 6.661 1.00 94.38 85 THR A CA 1
ATOM 689 C C . THR A 1 8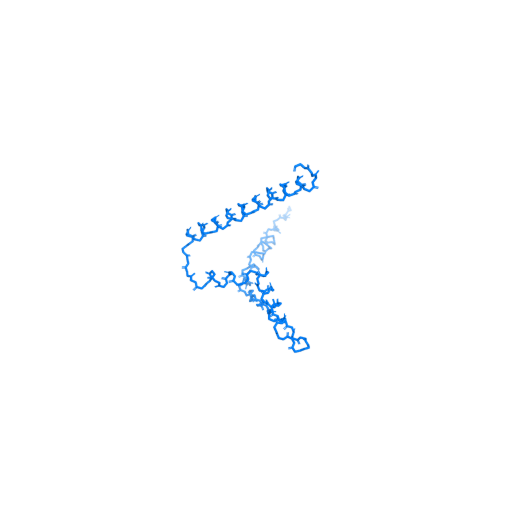5 ? -0.688 7.453 7.502 1.00 94.38 85 THR A C 1
ATOM 691 O O . THR A 1 85 ? -1.294 6.568 8.109 1.00 94.38 85 THR A O 1
ATOM 694 N N . GLU A 1 86 ? -1.123 8.710 7.459 1.00 96.38 86 GLU A N 1
ATOM 695 C CA . GLU A 1 86 ? -2.336 9.186 8.132 1.00 96.38 86 GLU A CA 1
ATOM 696 C C . GLU A 1 86 ? -3.574 8.407 7.673 1.00 96.38 86 GLU A C 1
ATOM 698 O O . GLU A 1 86 ? -4.306 7.847 8.494 1.00 96.38 86 GLU A O 1
ATOM 703 N N . LYS A 1 87 ? -3.761 8.248 6.355 1.00 96.81 87 LYS A N 1
ATOM 704 C CA . LYS A 1 87 ? -4.862 7.451 5.791 1.00 96.81 87 LYS A CA 1
ATOM 705 C C . LYS A 1 87 ? -4.808 5.993 6.251 1.00 96.81 87 LYS A C 1
ATOM 707 O O . LYS A 1 87 ? -5.847 5.381 6.513 1.00 96.81 87 LYS A O 1
ATOM 712 N N . ARG A 1 88 ? -3.611 5.409 6.352 1.00 94.50 88 ARG A N 1
ATOM 713 C CA . ARG A 1 88 ? -3.415 4.035 6.840 1.00 94.50 88 ARG A CA 1
ATOM 714 C C . ARG A 1 88 ? -3.791 3.908 8.314 1.00 94.50 88 ARG A C 1
ATOM 716 O O . ARG A 1 88 ? -4.469 2.949 8.678 1.00 94.50 88 ARG A O 1
ATOM 723 N N . LEU A 1 89 ? -3.376 4.858 9.148 1.00 96.06 89 LEU A N 1
ATOM 724 C CA . LEU A 1 89 ? -3.702 4.884 10.573 1.00 96.06 89 LEU A CA 1
ATOM 725 C C . LEU A 1 89 ? -5.201 5.085 10.801 1.00 96.06 89 LEU A C 1
ATOM 727 O O . LEU A 1 89 ? -5.792 4.337 11.577 1.00 96.06 89 LEU A O 1
ATOM 731 N N . ALA A 1 90 ? -5.835 6.005 10.072 1.00 96.19 90 ALA A N 1
ATOM 732 C CA . ALA A 1 90 ? -7.277 6.226 10.134 1.00 96.19 90 ALA A CA 1
ATOM 733 C C . ALA A 1 90 ? -8.061 4.947 9.799 1.00 96.19 90 ALA A C 1
ATOM 735 O O . ALA A 1 90 ? -8.934 4.535 10.561 1.00 96.19 90 ALA A O 1
ATOM 736 N N . LYS A 1 91 ? -7.683 4.243 8.721 1.00 96.25 91 LYS A N 1
ATOM 737 C CA . LYS A 1 91 ? -8.289 2.949 8.360 1.00 96.25 91 LYS A CA 1
ATOM 738 C C . LYS A 1 91 ? -8.102 1.883 9.441 1.00 96.25 91 LYS A C 1
ATOM 740 O O . LYS A 1 91 ? -9.033 1.129 9.710 1.00 96.25 91 LYS A O 1
ATOM 745 N N . LYS A 1 92 ? -6.917 1.799 10.056 1.00 95.88 92 LYS A N 1
ATOM 746 C CA . LYS A 1 92 ? -6.654 0.852 11.154 1.00 95.88 92 LYS A CA 1
ATOM 747 C C . LYS A 1 92 ? -7.525 1.150 12.373 1.00 95.88 92 LYS A C 1
ATOM 749 O O . LYS A 1 92 ? -8.126 0.225 12.908 1.00 95.88 92 LYS A O 1
ATOM 754 N N . ARG A 1 93 ? -7.622 2.423 12.769 1.00 96.12 93 ARG A N 1
ATOM 755 C CA . ARG A 1 93 ? -8.476 2.874 13.878 1.00 96.12 93 ARG A CA 1
ATOM 756 C C . ARG A 1 93 ? -9.938 2.531 13.613 1.00 96.12 93 ARG A C 1
ATOM 758 O O . ARG A 1 93 ? -10.546 1.863 14.434 1.00 96.12 93 ARG A O 1
ATOM 765 N N . PHE A 1 94 ? -10.450 2.877 12.432 1.00 96.62 94 PHE A N 1
ATOM 766 C CA . PHE A 1 94 ? -11.819 2.552 12.029 1.00 96.62 94 PHE A CA 1
ATOM 767 C C . PHE A 1 94 ? -12.097 1.042 12.044 1.00 96.62 94 PHE A C 1
ATOM 769 O O . PHE A 1 94 ? -13.122 0.592 12.545 1.00 96.62 94 PHE A O 1
ATOM 776 N N . LYS A 1 95 ? -11.170 0.223 11.534 1.00 96.25 95 LYS A N 1
ATOM 777 C CA . LYS A 1 95 ? -11.329 -1.235 11.578 1.00 96.25 95 LYS A CA 1
ATOM 778 C C . LYS A 1 95 ? -11.342 -1.760 13.017 1.00 96.25 95 LYS A C 1
ATOM 780 O O . LYS A 1 95 ? -12.131 -2.644 13.325 1.00 96.25 95 LYS A O 1
ATOM 785 N N . ALA A 1 96 ? -10.497 -1.220 13.893 1.00 95.69 96 ALA A N 1
ATOM 786 C CA . ALA A 1 96 ? -10.462 -1.609 15.299 1.00 95.69 96 ALA A CA 1
ATOM 787 C C . ALA A 1 96 ? -11.766 -1.245 16.027 1.00 95.69 96 ALA A C 1
ATOM 789 O O . ALA A 1 96 ? -12.312 -2.088 16.735 1.00 95.69 96 ALA A O 1
ATOM 790 N N . THR A 1 97 ? -12.305 -0.041 15.805 1.00 95.81 97 THR A N 1
ATOM 791 C CA . THR A 1 97 ? -13.589 0.364 16.396 1.00 95.81 97 THR A CA 1
ATOM 792 C C . THR A 1 97 ? -14.737 -0.495 15.877 1.00 95.81 97 THR A C 1
ATOM 794 O O . THR A 1 97 ? -15.532 -0.984 16.671 1.00 95.81 97 THR A O 1
ATOM 797 N N . MET A 1 98 ? -14.790 -0.759 14.568 1.00 95.25 98 MET A N 1
ATOM 798 C CA . MET A 1 98 ? -15.798 -1.644 13.977 1.00 95.25 98 MET A CA 1
ATOM 799 C C . MET A 1 98 ? -15.722 -3.064 14.535 1.00 95.25 98 MET A C 1
ATOM 801 O O . MET A 1 98 ? -16.748 -3.630 14.900 1.00 95.25 98 MET A O 1
ATOM 805 N N . ASN A 1 99 ? -14.519 -3.625 14.650 1.00 94.75 99 ASN A N 1
ATOM 806 C CA . ASN A 1 99 ? -14.330 -4.948 15.237 1.00 94.75 99 ASN A CA 1
ATOM 807 C C . ASN A 1 99 ? -14.789 -4.986 16.701 1.00 94.75 99 ASN A C 1
ATOM 809 O O . ASN A 1 99 ? -15.429 -5.952 17.104 1.00 94.75 99 ASN A O 1
ATOM 813 N N . ALA A 1 100 ? -14.508 -3.940 17.483 1.00 94.06 100 ALA A N 1
ATOM 814 C CA . ALA A 1 100 ? -14.964 -3.846 18.868 1.00 94.06 100 ALA A CA 1
ATOM 815 C C . ALA A 1 100 ? -16.499 -3.770 18.966 1.00 94.06 100 ALA A C 1
ATOM 817 O O . ALA A 1 100 ? -17.091 -4.445 19.805 1.00 94.06 100 ALA A O 1
ATOM 818 N N . ILE A 1 101 ? -17.150 -3.004 18.084 1.00 93.56 101 ILE A N 1
ATOM 819 C CA . ILE A 1 101 ? -18.618 -2.926 18.004 1.00 93.56 101 ILE A CA 1
ATOM 820 C C . ILE A 1 101 ? -19.211 -4.288 17.623 1.00 93.56 101 ILE A C 1
ATOM 822 O O . ILE A 1 101 ? -20.145 -4.754 18.269 1.00 93.56 101 ILE A O 1
ATOM 826 N N . MET A 1 102 ? -18.655 -4.954 16.608 1.00 94.00 102 MET A N 1
ATOM 827 C CA . MET A 1 102 ? -19.108 -6.285 16.190 1.00 94.00 102 MET A CA 1
ATOM 828 C C . MET A 1 102 ? -18.926 -7.327 17.297 1.00 94.00 102 MET A C 1
ATOM 830 O O . MET A 1 102 ? -19.806 -8.158 17.490 1.00 94.00 102 MET A O 1
ATOM 834 N N . ALA A 1 103 ? -17.820 -7.265 18.043 1.00 93.25 103 ALA A N 1
ATOM 835 C CA . ALA A 1 103 ? -17.575 -8.153 19.175 1.00 93.25 103 ALA A CA 1
ATOM 836 C C . ALA A 1 103 ? -18.599 -7.941 20.300 1.00 93.25 103 ALA A C 1
ATOM 838 O O . ALA A 1 103 ? -19.132 -8.919 20.815 1.00 93.25 103 ALA A O 1
ATOM 839 N N . ARG A 1 104 ? -18.935 -6.685 20.632 1.00 92.25 104 ARG A N 1
ATOM 840 C CA . ARG A 1 104 ? -19.996 -6.372 21.608 1.00 92.25 104 ARG A CA 1
ATOM 841 C C . ARG A 1 104 ? -21.359 -6.890 21.155 1.00 92.25 104 ARG A C 1
ATOM 843 O O . ARG A 1 104 ? -22.027 -7.574 21.921 1.00 92.25 104 ARG A O 1
ATOM 850 N N . ARG A 1 105 ? -21.707 -6.670 19.883 1.00 91.81 105 ARG A N 1
ATOM 851 C CA . ARG A 1 105 ? -22.947 -7.190 19.293 1.00 91.81 105 ARG A CA 1
ATOM 852 C C . ARG A 1 105 ? -23.016 -8.718 19.355 1.00 91.81 105 ARG A C 1
ATOM 854 O O . ARG A 1 105 ? -24.067 -9.271 19.652 1.00 91.81 105 ARG A O 1
ATOM 861 N N . ALA A 1 106 ? -21.910 -9.409 19.074 1.00 90.88 106 ALA A N 1
ATOM 862 C CA . ALA A 1 106 ? -21.845 -10.870 19.157 1.00 90.88 106 ALA A CA 1
ATOM 863 C C . ALA A 1 106 ? -22.014 -11.394 20.595 1.00 90.88 106 ALA A C 1
ATOM 865 O O . ALA A 1 106 ? -22.461 -12.521 20.781 1.00 90.88 106 ALA A O 1
ATOM 866 N N . GLN A 1 107 ? -21.681 -10.579 21.600 1.00 91.12 107 GLN A N 1
ATOM 867 C CA . GLN A 1 107 ? -21.873 -10.878 23.022 1.00 91.12 107 GLN A CA 1
ATOM 868 C C . GLN A 1 107 ? -23.283 -10.534 23.534 1.00 91.12 107 GLN A C 1
ATOM 870 O O . GLN A 1 107 ? -23.570 -10.788 24.699 1.00 91.12 107 GLN A O 1
ATOM 875 N N . GLY A 1 108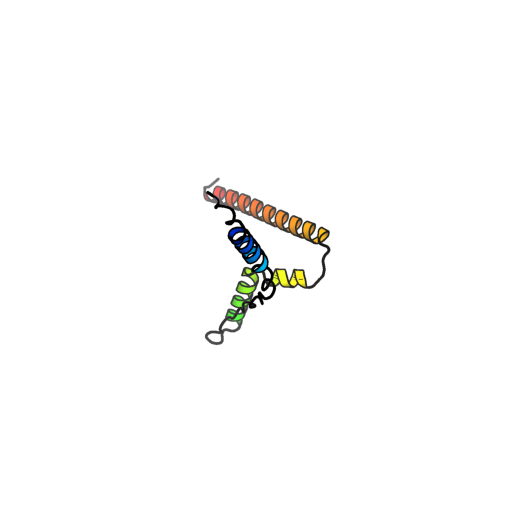 ? -24.165 -9.992 22.685 1.00 87.38 108 GLY A N 1
ATOM 876 C CA . GLY A 1 108 ? -25.552 -9.681 23.045 1.00 87.38 108 GLY A CA 1
ATOM 877 C C . GLY A 1 108 ? -25.767 -8.311 23.699 1.00 87.38 108 GLY A C 1
ATOM 878 O O . GLY A 1 108 ? -26.822 -8.106 24.294 1.00 87.38 108 GLY A O 1
ATOM 879 N N . TYR A 1 109 ? -24.795 -7.397 23.585 1.00 62.22 109 TYR A N 1
ATOM 880 C CA . TYR A 1 109 ? -24.913 -5.9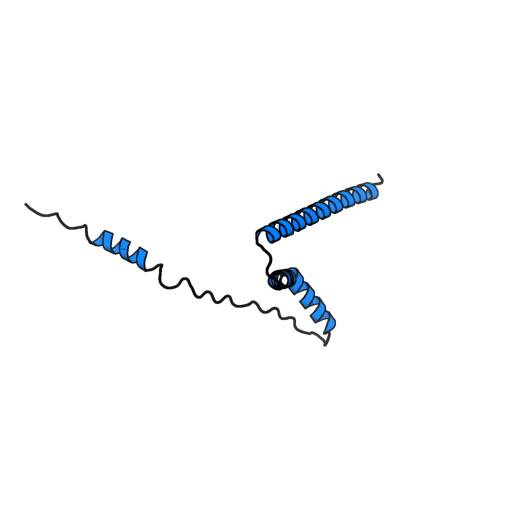89 23.995 1.00 62.22 109 TYR A CA 1
ATOM 881 C C . TYR A 1 109 ? -25.275 -5.065 22.828 1.00 62.22 109 TYR A C 1
ATOM 883 O O . TYR A 1 109 ? -24.837 -5.343 21.683 1.00 62.22 109 TYR A O 1
#

Radius of gyration: 30.12 Å; chains: 1; bounding box: 103×46×46 Å

Secondary structure (DSSP, 8-state):
--------SHHHHHHHHHHHTTSSS-S--------------TT-HHHHHHHHHHHHHHTTHHHHHHHHTS---HHHHHHHHHHHHHHHHHHHHHHHHHHHHHHHHHTT-

pLDDT: mean 80.79, std 16.98, range [41.47, 96.81]